Protein AF-A0A060BUJ9-F1 (afdb_monomer_lite)

Structure (mmCIF, N/CA/C/O backbone):
data_AF-A0A060BUJ9-F1
#
_entry.id   AF-A0A060BUJ9-F1
#
loop_
_atom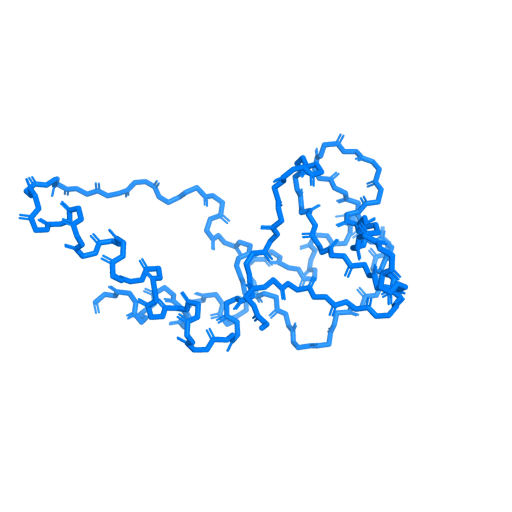_site.group_PDB
_atom_site.id
_atom_site.type_symbol
_atom_site.label_atom_id
_atom_site.label_alt_id
_atom_site.label_comp_id
_atom_site.label_asym_id
_atom_site.label_entity_id
_atom_site.label_seq_id
_atom_site.pdbx_PDB_ins_code
_atom_site.Cartn_x
_atom_site.Cartn_y
_atom_site.Cartn_z
_atom_site.occupancy
_atom_site.B_iso_or_equiv
_atom_site.auth_seq_id
_atom_site.auth_comp_id
_atom_site.auth_asym_id
_atom_site.auth_atom_id
_atom_site.pdbx_PDB_model_num
ATOM 1 N N . ASP A 1 1 ? -9.316 -0.583 -8.830 1.00 87.94 1 ASP A N 1
ATOM 2 C CA . ASP A 1 1 ? -7.928 -0.171 -8.507 1.00 87.94 1 ASP A CA 1
ATOM 3 C C . ASP A 1 1 ? -7.648 -0.143 -7.004 1.00 87.94 1 ASP A C 1
ATOM 5 O O . ASP A 1 1 ? -7.254 0.886 -6.462 1.00 87.94 1 ASP A O 1
ATOM 9 N N . PHE A 1 2 ? -7.885 -1.254 -6.296 1.00 97.25 2 PHE A N 1
ATOM 10 C CA . PHE A 1 2 ? -7.578 -1.342 -4.856 1.00 97.25 2 PHE A CA 1
ATOM 11 C C . PHE A 1 2 ? -6.101 -1.648 -4.587 1.00 97.25 2 PHE A C 1
ATOM 13 O O . PHE A 1 2 ? -5.590 -1.309 -3.526 1.00 97.25 2 PHE A O 1
ATOM 20 N N . PHE A 1 3 ? -5.418 -2.228 -5.571 1.00 97.94 3 PHE A N 1
ATOM 21 C CA . PHE A 1 3 ? -3.996 -2.545 -5.539 1.00 97.94 3 PHE A CA 1
ATOM 22 C C . PHE A 1 3 ? -3.224 -1.646 -6.501 1.00 97.94 3 PHE A C 1
ATOM 24 O O . PHE A 1 3 ? -3.809 -1.004 -7.380 1.00 97.94 3 PHE A O 1
ATOM 31 N N . ILE A 1 4 ? -1.909 -1.598 -6.327 1.00 98.25 4 ILE A N 1
ATOM 32 C CA . ILE A 1 4 ? -1.007 -0.880 -7.226 1.00 98.25 4 ILE A CA 1
ATOM 33 C C . ILE A 1 4 ? -0.643 -1.821 -8.377 1.00 98.25 4 ILE A C 1
ATOM 35 O O . ILE A 1 4 ? 0.112 -2.769 -8.175 1.00 98.25 4 ILE A O 1
ATOM 39 N N . LEU A 1 5 ? -1.193 -1.552 -9.566 1.00 97.69 5 LEU A N 1
ATOM 40 C CA . LEU A 1 5 ? -0.929 -2.299 -10.798 1.00 97.69 5 LEU A CA 1
ATOM 41 C C . LEU A 1 5 ? -0.192 -1.425 -11.813 1.00 97.69 5 LEU A C 1
ATOM 43 O O . LEU A 1 5 ? -0.504 -0.239 -11.940 1.00 97.69 5 LEU A O 1
ATOM 47 N N . ARG A 1 6 ? 0.749 -2.002 -12.562 1.00 97.12 6 ARG A N 1
ATOM 48 C CA . ARG A 1 6 ? 1.517 -1.306 -13.608 1.00 97.12 6 ARG A CA 1
ATOM 49 C C . ARG A 1 6 ? 1.828 -2.217 -14.788 1.00 97.12 6 ARG A C 1
ATOM 51 O O . ARG A 1 6 ? 1.777 -3.432 -14.646 1.00 97.12 6 ARG A O 1
ATOM 58 N N . ASP A 1 7 ? 2.149 -1.618 -15.933 1.00 97.75 7 ASP A N 1
ATOM 59 C CA . ASP A 1 7 ? 2.567 -2.363 -17.129 1.00 97.75 7 ASP A CA 1
ATOM 60 C C . ASP A 1 7 ? 4.007 -2.878 -17.005 1.00 97.75 7 ASP A C 1
ATOM 62 O O . ASP A 1 7 ? 4.282 -4.007 -17.378 1.00 97.75 7 ASP A O 1
ATOM 66 N N . GLU A 1 8 ? 4.896 -2.092 -16.389 1.00 97.50 8 GLU A N 1
ATOM 67 C CA . GLU A 1 8 ? 6.298 -2.458 -16.162 1.00 97.50 8 GLU A CA 1
ATOM 68 C C . GLU A 1 8 ? 6.672 -2.300 -14.676 1.00 97.50 8 GLU A C 1
ATOM 70 O O . GLU A 1 8 ? 6.235 -1.325 -14.037 1.00 97.50 8 GLU A O 1
ATOM 75 N N . PRO A 1 9 ? 7.472 -3.224 -14.112 1.00 97.81 9 PRO A N 1
ATOM 76 C CA . PRO A 1 9 ? 7.929 -3.153 -12.730 1.00 97.81 9 PRO A CA 1
ATOM 77 C C . PRO A 1 9 ? 8.988 -2.059 -12.541 1.00 97.81 9 PRO A C 1
ATOM 79 O O . PRO A 1 9 ? 9.631 -1.610 -13.491 1.00 97.81 9 PRO A O 1
ATOM 82 N N . THR A 1 10 ? 9.202 -1.645 -11.291 1.00 98.56 10 THR A N 1
ATOM 83 C CA . THR A 1 10 ? 10.433 -0.927 -10.924 1.00 98.56 10 THR A CA 1
ATOM 84 C C . THR A 1 10 ? 11.533 -1.904 -10.503 1.00 98.56 10 THR A C 1
ATOM 86 O O . THR A 1 10 ? 11.302 -3.1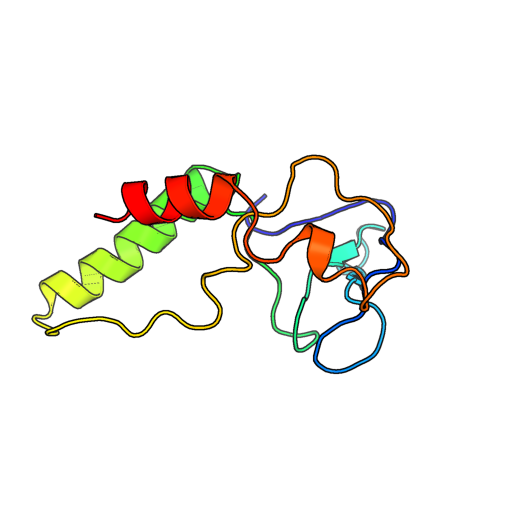03 -10.331 1.00 98.56 10 THR A O 1
ATOM 89 N N . ASP A 1 11 ? 12.738 -1.386 -10.288 1.00 98.25 11 ASP A N 1
ATOM 90 C CA . ASP A 1 11 ? 13.881 -2.109 -9.717 1.00 98.25 11 ASP A CA 1
ATOM 91 C C . ASP A 1 11 ? 13.797 -2.317 -8.191 1.00 98.25 11 ASP A C 1
ATOM 93 O O . ASP A 1 11 ? 14.763 -2.768 -7.577 1.00 98.25 11 ASP A O 1
ATOM 97 N N . TRP A 1 12 ? 12.653 -2.015 -7.569 1.00 98.56 12 TRP A N 1
ATOM 98 C CA . TRP A 1 12 ? 12.476 -2.167 -6.126 1.00 98.56 12 TRP A CA 1
ATOM 99 C C . TRP A 1 12 ? 12.573 -3.631 -5.710 1.00 98.56 12 TRP A C 1
ATOM 101 O O . TRP A 1 12 ? 12.072 -4.530 -6.393 1.00 98.56 12 TRP A O 1
ATOM 111 N N . VAL A 1 13 ? 13.160 -3.862 -4.540 1.00 98.56 13 VAL A N 1
ATOM 112 C CA . VAL A 1 13 ? 13.363 -5.205 -3.991 1.00 98.56 13 VAL A CA 1
ATOM 113 C C . VAL A 1 13 ? 12.418 -5.411 -2.809 1.00 98.56 13 VAL A C 1
ATOM 115 O O . VAL A 1 13 ? 12.282 -4.548 -1.936 1.00 98.56 13 VAL A O 1
ATOM 118 N N . SER A 1 14 ? 11.737 -6.559 -2.780 1.00 98.56 14 SER A N 1
ATOM 119 C CA . SER A 1 14 ? 10.880 -6.935 -1.654 1.00 98.56 14 SER A CA 1
ATOM 120 C C . SER A 1 14 ? 11.719 -7.059 -0.384 1.00 98.56 14 SER A C 1
ATOM 122 O O . SER A 1 14 ? 12.858 -7.529 -0.404 1.00 98.56 14 SER A O 1
ATOM 124 N N . LYS A 1 15 ? 11.134 -6.721 0.768 1.00 98.12 15 LYS A N 1
ATOM 125 C CA . LYS A 1 15 ? 11.782 -6.954 2.067 1.00 98.12 15 LYS A CA 1
ATOM 126 C C . LYS A 1 15 ? 12.040 -8.438 2.339 1.00 98.12 15 LYS A C 1
ATOM 128 O O . LYS A 1 15 ? 12.851 -8.740 3.209 1.00 98.12 15 LYS A O 1
ATOM 133 N N . PHE A 1 16 ? 11.376 -9.343 1.616 1.00 97.88 16 PHE A N 1
ATOM 134 C CA . PHE A 1 16 ? 11.593 -10.794 1.685 1.00 97.88 16 PHE A CA 1
ATOM 135 C C . PHE A 1 16 ? 12.474 -11.330 0.542 1.00 97.88 16 PHE A C 1
ATOM 137 O O . PHE A 1 16 ? 12.644 -12.539 0.409 1.00 97.88 16 PHE A O 1
ATOM 144 N N . GLY A 1 17 ? 13.097 -10.437 -0.232 1.00 96.69 17 GLY A N 1
ATOM 145 C CA . GLY A 1 17 ? 13.985 -10.777 -1.339 1.00 96.69 17 GLY A CA 1
ATOM 146 C C . GLY A 1 17 ? 13.256 -10.935 -2.674 1.00 96.69 17 GLY A C 1
ATOM 147 O O . GLY A 1 17 ? 12.055 -11.185 -2.733 1.00 96.69 17 GLY A O 1
ATOM 148 N N . GLY A 1 18 ? 14.011 -10.777 -3.764 1.00 97.81 18 GLY A N 1
ATOM 149 C CA . GLY A 1 18 ? 13.458 -10.733 -5.119 1.00 97.81 18 GLY A CA 1
ATOM 150 C C . GLY A 1 18 ? 12.832 -9.380 -5.469 1.00 97.81 18 GLY A C 1
ATOM 151 O O . GLY A 1 18 ? 12.818 -8.451 -4.662 1.00 97.81 18 GLY A O 1
ATOM 152 N N . ASN A 1 19 ? 12.345 -9.253 -6.702 1.00 98.38 19 ASN A N 1
ATOM 153 C CA . ASN A 1 19 ? 11.690 -8.027 -7.152 1.00 98.38 19 ASN A CA 1
ATOM 154 C C . ASN A 1 19 ? 10.384 -7.806 -6.357 1.00 98.38 19 ASN A C 1
ATOM 156 O O . ASN A 1 19 ? 9.690 -8.769 -6.040 1.00 98.38 19 ASN A O 1
ATOM 160 N N . ALA A 1 20 ? 10.064 -6.556 -6.015 1.00 98.69 20 ALA A N 1
ATOM 161 C CA . ALA A 1 20 ? 8.833 -6.192 -5.305 1.00 98.69 20 ALA A CA 1
ATOM 162 C C . ALA A 1 20 ? 7.575 -6.239 -6.195 1.00 98.69 20 ALA A C 1
ATOM 164 O O . ALA A 1 20 ? 6.492 -5.868 -5.749 1.00 98.69 20 ALA A O 1
ATOM 165 N N . TRP A 1 21 ? 7.710 -6.631 -7.458 1.00 98.69 21 TRP A N 1
ATOM 166 C CA . TRP A 1 21 ? 6.631 -6.728 -8.425 1.00 98.69 21 TRP A CA 1
ATOM 167 C C . TRP A 1 21 ? 6.484 -8.161 -8.925 1.00 98.69 21 TRP A C 1
ATOM 169 O O . TRP A 1 21 ? 7.442 -8.770 -9.406 1.00 98.69 21 TRP A O 1
ATOM 179 N N . ALA A 1 22 ? 5.253 -8.662 -8.896 1.00 98.56 22 ALA A N 1
ATOM 180 C CA . ALA A 1 22 ? 4.899 -9.978 -9.411 1.00 98.56 22 ALA A CA 1
ATOM 181 C C . ALA A 1 22 ? 3.825 -9.867 -10.507 1.00 98.56 22 ALA A C 1
ATOM 183 O O . ALA A 1 22 ? 3.026 -8.926 -10.484 1.00 98.56 22 ALA A O 1
ATOM 184 N N . PRO A 1 23 ? 3.783 -10.801 -11.478 1.00 98.19 23 PRO A N 1
ATOM 185 C CA . PRO A 1 23 ? 2.754 -10.810 -12.513 1.00 98.19 23 PRO A CA 1
ATOM 186 C C . PRO A 1 23 ? 1.340 -10.879 -11.925 1.00 98.19 23 PRO A C 1
ATOM 188 O O . PRO A 1 23 ? 1.056 -11.677 -11.032 1.00 98.19 23 PRO A O 1
ATOM 191 N N . PHE A 1 24 ? 0.430 -10.066 -12.451 1.00 97.31 24 PHE A N 1
ATOM 192 C CA . PHE A 1 24 ? -0.972 -10.040 -12.051 1.00 97.31 24 PHE A CA 1
ATOM 193 C C . PHE A 1 24 ? -1.805 -10.945 -12.965 1.00 97.31 24 PHE A C 1
ATOM 195 O O . PHE A 1 24 ? -2.472 -10.482 -13.896 1.00 97.31 24 PHE A O 1
ATOM 202 N N . GLY A 1 25 ? -1.737 -12.254 -12.707 1.00 93.81 25 GLY A N 1
ATOM 203 C CA . GLY A 1 25 ? -2.375 -13.275 -13.544 1.00 93.81 25 GLY A CA 1
ATOM 204 C C . GLY A 1 25 ? -1.959 -13.151 -15.013 1.00 93.81 25 GLY A C 1
ATOM 205 O O . GLY A 1 25 ? -0.822 -12.798 -15.315 1.00 93.81 25 GLY A O 1
ATOM 206 N N . ASP A 1 26 ? -2.911 -13.356 -15.922 1.00 96.69 26 ASP A N 1
ATOM 207 C CA . ASP A 1 26 ? -2.676 -13.300 -17.374 1.00 96.69 26 ASP A CA 1
ATOM 208 C C . ASP A 1 26 ? -2.931 -11.905 -17.978 1.00 96.69 26 ASP A C 1
ATOM 210 O O . ASP A 1 26 ? -3.167 -11.758 -19.176 1.00 96.69 26 ASP A O 1
ATOM 214 N N . THR A 1 27 ? -2.927 -10.851 -17.155 1.00 96.88 27 THR A N 1
ATOM 215 C CA . THR A 1 27 ? -3.285 -9.490 -17.604 1.00 96.88 27 THR A CA 1
ATOM 216 C C . THR A 1 27 ? -2.158 -8.755 -18.329 1.00 96.88 27 THR A C 1
ATOM 218 O O . THR A 1 27 ? -2.390 -7.680 -18.879 1.00 96.88 27 THR A O 1
ATOM 221 N N . GLY A 1 28 ? -0.935 -9.292 -18.283 1.00 97.62 28 GLY A N 1
ATOM 222 C CA . GLY A 1 28 ? 0.275 -8.600 -18.736 1.00 97.62 28 GLY A CA 1
ATOM 223 C C . GLY A 1 28 ? 0.715 -7.447 -17.826 1.00 97.62 28 GLY A C 1
ATOM 224 O O . GLY A 1 28 ? 1.624 -6.713 -18.188 1.00 97.62 28 GLY A O 1
ATOM 225 N N . LYS A 1 29 ? 0.079 -7.271 -16.660 1.00 98.19 29 LYS A N 1
ATOM 226 C CA . LYS A 1 29 ? 0.445 -6.268 -15.652 1.00 98.19 29 LYS A CA 1
ATOM 227 C C . LYS A 1 29 ? 1.186 -6.905 -14.484 1.00 98.19 29 LYS A C 1
ATOM 229 O O . LYS A 1 29 ? 1.141 -8.118 -14.292 1.00 98.19 29 LYS A O 1
ATOM 234 N N . TYR A 1 30 ? 1.780 -6.063 -13.652 1.00 98.62 30 TYR A N 1
ATOM 235 C CA . TYR A 1 30 ? 2.430 -6.429 -12.402 1.00 98.62 30 TYR A CA 1
ATOM 236 C C . TYR A 1 30 ? 1.733 -5.763 -11.220 1.00 98.62 30 TYR A C 1
ATOM 238 O O . TYR A 1 30 ? 1.287 -4.619 -11.338 1.00 98.62 30 TYR A O 1
ATOM 246 N N . TYR A 1 31 ? 1.663 -6.448 -10.079 1.00 98.69 31 TYR A N 1
ATOM 247 C CA . TYR A 1 31 ? 1.213 -5.876 -8.809 1.00 98.69 31 TYR A CA 1
ATOM 248 C C . TYR A 1 31 ? 2.382 -5.701 -7.841 1.00 98.69 31 TYR A C 1
ATOM 250 O O . TYR A 1 31 ? 3.317 -6.501 -7.834 1.00 98.69 31 TYR A O 1
ATOM 258 N N . LEU A 1 32 ? 2.317 -4.651 -7.021 1.00 98.75 32 LEU A N 1
ATOM 259 C CA . LEU A 1 32 ? 3.313 -4.394 -5.983 1.00 98.75 32 LEU A CA 1
ATOM 260 C C . LEU A 1 32 ? 3.082 -5.298 -4.763 1.00 98.75 32 LEU A C 1
ATOM 262 O O . LEU A 1 32 ? 1.959 -5.389 -4.263 1.00 98.75 32 LEU A O 1
ATOM 266 N N . HIS A 1 33 ? 4.160 -5.882 -4.247 1.00 98.75 33 HIS A N 1
ATOM 267 C CA . HIS A 1 33 ? 4.251 -6.544 -2.951 1.00 98.75 33 HIS A CA 1
ATOM 268 C C . HIS A 1 33 ? 5.584 -6.170 -2.270 1.00 98.75 33 HIS A C 1
ATOM 270 O O . HIS A 1 33 ? 6.664 -6.665 -2.591 1.00 98.75 33 HIS A O 1
ATOM 276 N N . LEU A 1 34 ? 5.546 -5.272 -1.286 1.00 98.75 34 LEU A N 1
ATOM 277 C CA . LEU A 1 34 ? 6.742 -4.882 -0.525 1.00 98.75 34 LEU A CA 1
ATOM 278 C C . LEU A 1 34 ? 7.250 -5.986 0.415 1.00 98.75 34 LEU A C 1
ATOM 280 O O . LEU A 1 34 ? 8.344 -5.850 0.974 1.00 98.75 34 LEU A O 1
ATOM 284 N N . TYR A 1 35 ? 6.447 -7.031 0.615 1.00 98.62 35 TYR A N 1
ATOM 285 C CA . TYR A 1 35 ? 6.708 -8.175 1.485 1.00 98.62 35 TYR A CA 1
ATOM 286 C C . TYR A 1 35 ? 6.516 -9.480 0.692 1.00 98.62 35 TYR A C 1
ATOM 288 O O . TYR A 1 35 ? 6.985 -9.579 -0.447 1.00 98.62 35 TYR A O 1
ATOM 296 N N . ASP A 1 36 ? 5.868 -10.489 1.279 1.00 98.44 36 ASP A N 1
ATOM 297 C CA . ASP A 1 36 ? 5.616 -11.766 0.617 1.00 98.44 36 ASP A CA 1
ATOM 298 C C . ASP A 1 36 ? 4.792 -11.587 -0.665 1.00 98.44 36 ASP A C 1
ATOM 300 O O . ASP A 1 36 ? 3.965 -10.681 -0.765 1.00 98.44 36 ASP A O 1
ATOM 304 N N . ILE A 1 37 ? 4.984 -12.481 -1.636 1.00 98.00 37 ILE A N 1
ATOM 305 C CA . ILE A 1 37 ? 4.261 -12.450 -2.912 1.00 98.00 37 ILE A CA 1
ATOM 306 C C . ILE A 1 37 ? 2.736 -12.489 -2.720 1.00 98.00 37 ILE A C 1
ATOM 308 O O . ILE A 1 37 ? 2.000 -11.899 -3.505 1.00 98.00 37 ILE A O 1
ATOM 312 N N . SER A 1 38 ? 2.237 -13.113 -1.651 1.00 97.81 38 SER A N 1
ATOM 313 C CA . SER A 1 38 ? 0.807 -13.144 -1.318 1.00 97.81 38 SER A CA 1
ATOM 314 C C . SER A 1 38 ? 0.273 -11.855 -0.670 1.00 97.81 38 SER A C 1
ATOM 316 O O . SER A 1 38 ? -0.935 -11.723 -0.469 1.00 97.81 38 SER A O 1
ATOM 318 N N . GLN A 1 39 ? 1.138 -10.886 -0.355 1.00 98.50 39 GLN A N 1
ATOM 319 C CA . GLN A 1 39 ? 0.804 -9.647 0.353 1.00 98.50 39 GLN A CA 1
ATOM 320 C C . GLN A 1 39 ? 0.807 -8.443 -0.599 1.00 98.50 39 GLN A C 1
ATOM 322 O O . GLN A 1 39 ? 1.704 -7.603 -0.564 1.00 98.50 39 GLN A O 1
ATOM 327 N N . ALA A 1 40 ? -0.217 -8.354 -1.450 1.00 98.50 40 ALA A N 1
ATOM 328 C CA . ALA A 1 40 ? -0.366 -7.244 -2.389 1.00 98.50 40 ALA A CA 1
ATOM 329 C C . ALA A 1 40 ? -0.583 -5.897 -1.672 1.00 98.50 40 ALA A C 1
ATOM 331 O O . ALA A 1 40 ? -1.469 -5.753 -0.822 1.00 98.50 40 ALA A O 1
ATOM 332 N N . ASP A 1 41 ? 0.188 -4.883 -2.060 1.00 98.69 41 ASP A N 1
ATOM 333 C CA . ASP A 1 41 ? 0.104 -3.543 -1.492 1.00 98.69 41 ASP A CA 1
ATOM 334 C C . ASP A 1 41 ? -1.188 -2.831 -1.918 1.00 98.69 41 ASP A C 1
ATOM 336 O O . ASP A 1 41 ? -1.489 -2.658 -3.106 1.00 98.69 41 ASP A O 1
ATOM 340 N N . LEU A 1 42 ? -1.932 -2.345 -0.922 1.00 98.56 42 LEU A N 1
ATOM 341 C CA . LEU A 1 42 ? -3.103 -1.503 -1.143 1.00 98.56 42 LEU A CA 1
ATOM 342 C C . LEU A 1 42 ? -2.707 -0.127 -1.691 1.00 98.56 42 LEU A C 1
ATOM 344 O O . LEU A 1 42 ? -1.753 0.513 -1.239 1.00 98.56 42 LEU A O 1
ATOM 348 N N . ASN A 1 43 ? -3.508 0.369 -2.628 1.00 98.25 43 ASN A N 1
ATOM 349 C CA . ASN A 1 43 ? -3.353 1.690 -3.212 1.00 98.25 43 ASN A CA 1
ATOM 350 C C . ASN A 1 43 ? -4.051 2.756 -2.354 1.00 98.25 43 ASN A C 1
ATOM 352 O O . ASN A 1 43 ? -5.202 3.116 -2.596 1.00 98.25 43 ASN A O 1
ATOM 356 N N . TRP A 1 44 ? -3.334 3.322 -1.383 1.00 98.00 44 TRP A N 1
ATOM 357 C CA . TRP A 1 44 ? -3.847 4.382 -0.502 1.00 98.00 44 TRP A CA 1
ATOM 358 C C . TRP A 1 44 ? -4.157 5.712 -1.203 1.00 98.00 44 TRP A C 1
ATOM 360 O O . TRP A 1 44 ? -4.791 6.591 -0.611 1.00 98.00 44 TRP A O 1
ATOM 370 N N . ARG A 1 45 ? -3.746 5.888 -2.466 1.00 96.56 45 ARG A N 1
ATOM 371 C CA . ARG A 1 45 ? -4.169 7.050 -3.261 1.00 96.56 45 ARG A CA 1
ATOM 372 C C . ARG A 1 45 ? -5.637 6.952 -3.660 1.00 96.56 45 ARG A C 1
ATOM 374 O O . ARG A 1 45 ? -6.290 7.982 -3.814 1.00 96.56 45 ARG A O 1
ATOM 381 N N . ASN A 1 46 ? -6.163 5.732 -3.774 1.00 97.81 46 ASN A N 1
ATOM 382 C CA . ASN A 1 46 ? -7.566 5.500 -4.068 1.00 97.81 46 ASN A CA 1
ATOM 383 C C . ASN A 1 46 ? -8.430 5.873 -2.842 1.00 97.81 46 ASN A C 1
ATOM 385 O O . ASN A 1 46 ? -8.308 5.237 -1.791 1.00 97.81 46 ASN A O 1
ATOM 389 N N . PRO A 1 47 ? -9.333 6.869 -2.946 1.00 97.25 47 PRO A N 1
ATOM 390 C CA . PRO A 1 47 ? -10.180 7.276 -1.827 1.00 97.25 47 PRO A CA 1
ATOM 391 C C . PRO A 1 47 ? -11.094 6.154 -1.321 1.00 97.25 47 PRO A C 1
ATOM 393 O O . PRO A 1 47 ? -11.385 6.122 -0.128 1.00 97.25 47 PRO A O 1
ATOM 396 N N . ASN A 1 48 ? -11.492 5.211 -2.181 1.00 98.25 48 ASN A N 1
ATOM 397 C CA . ASN A 1 48 ? -12.303 4.067 -1.767 1.00 98.25 48 ASN A CA 1
ATOM 398 C C . ASN A 1 48 ? -11.500 3.108 -0.878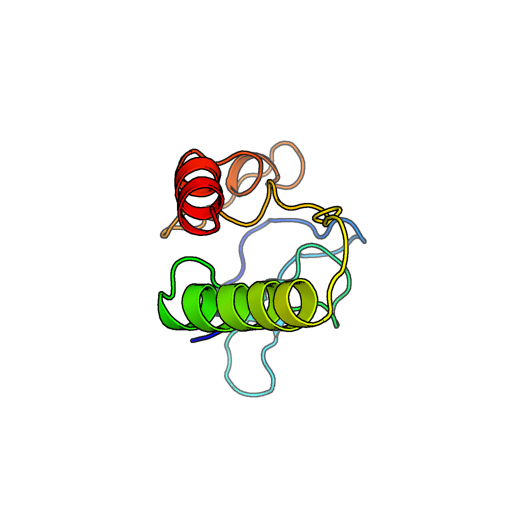 1.00 98.25 48 ASN A C 1
ATOM 400 O O . ASN A 1 48 ? -12.022 2.661 0.131 1.00 98.25 48 ASN A O 1
ATOM 404 N N . VAL A 1 49 ? -10.213 2.873 -1.166 1.00 98.25 49 VAL A N 1
ATOM 405 C CA . VAL A 1 49 ? -9.338 2.067 -0.289 1.00 98.25 49 VAL A CA 1
ATOM 406 C C . VAL A 1 49 ? -9.244 2.694 1.099 1.00 98.25 49 VAL A C 1
ATOM 408 O O . VAL A 1 49 ? -9.412 2.003 2.099 1.00 98.25 49 VAL A O 1
ATOM 411 N N . ARG A 1 50 ? -9.022 4.014 1.172 1.00 97.69 50 ARG A N 1
ATOM 412 C CA . ARG A 1 50 ? -8.967 4.726 2.459 1.00 97.69 50 ARG A CA 1
ATOM 413 C C . ARG A 1 50 ? -10.282 4.603 3.221 1.00 97.69 50 ARG A C 1
ATOM 415 O O . ARG A 1 50 ? -10.261 4.279 4.401 1.00 97.69 50 ARG A O 1
ATOM 422 N N . LYS A 1 51 ? -11.411 4.811 2.540 1.00 97.69 51 LYS A N 1
ATOM 423 C CA . LYS A 1 51 ? -12.744 4.680 3.134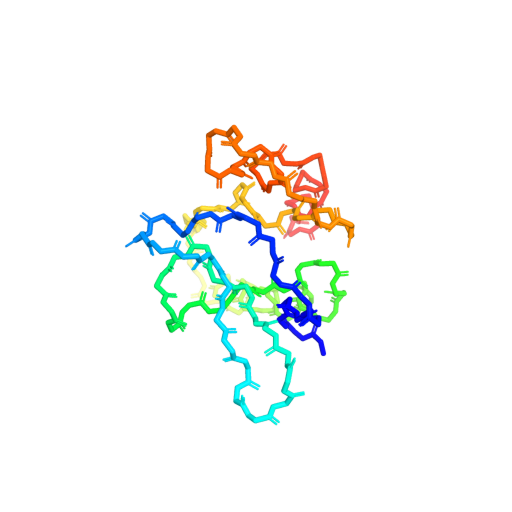 1.00 97.69 51 LYS A CA 1
ATOM 424 C C . LYS A 1 51 ? -12.953 3.292 3.750 1.00 97.69 51 LYS A C 1
ATOM 426 O O . LYS A 1 51 ? -13.271 3.211 4.930 1.00 97.69 51 LYS A O 1
ATOM 431 N N . GLU A 1 52 ? -12.706 2.226 2.993 1.00 98.12 52 GLU A N 1
ATOM 432 C CA . GLU A 1 52 ? -12.865 0.841 3.467 1.00 98.12 52 GLU A CA 1
ATOM 433 C C . GLU A 1 52 ? -11.938 0.533 4.656 1.00 98.12 52 GLU A C 1
ATOM 435 O O . GLU A 1 52 ? -12.356 -0.049 5.656 1.00 98.12 52 GLU A O 1
ATOM 440 N N . LEU A 1 53 ? -10.680 0.986 4.611 1.00 97.31 53 LEU A N 1
ATOM 441 C CA . LEU A 1 53 ? -9.743 0.814 5.727 1.00 97.31 53 LEU A CA 1
ATOM 442 C C . LEU A 1 53 ? -10.201 1.554 6.990 1.00 97.31 53 LEU A C 1
ATOM 444 O O . LEU A 1 53 ? -10.056 1.034 8.099 1.00 97.31 53 LEU A O 1
ATOM 448 N N . PHE A 1 54 ? -10.778 2.747 6.843 1.00 97.06 54 PHE A N 1
ATOM 449 C CA . PHE A 1 54 ? -11.325 3.502 7.970 1.00 97.06 54 PHE A CA 1
ATOM 450 C C . PHE A 1 54 ? -12.562 2.813 8.549 1.00 97.06 54 PHE A C 1
ATOM 452 O O . PHE A 1 54 ? -12.732 2.788 9.768 1.00 97.06 54 PHE A O 1
ATOM 459 N N . GLU A 1 55 ? -13.396 2.197 7.711 1.00 97.94 55 GLU A N 1
ATOM 460 C CA . GLU A 1 55 ? -14.525 1.376 8.158 1.00 97.94 55 GLU A CA 1
ATOM 461 C C . GLU A 1 55 ? -14.057 0.153 8.958 1.00 97.94 55 GLU A C 1
ATOM 463 O O . GLU A 1 55 ? -14.607 -0.110 10.027 1.00 97.94 55 GLU A O 1
ATOM 468 N N . VAL A 1 56 ? -12.985 -0.530 8.535 1.00 97.50 56 VAL A N 1
ATOM 469 C CA . VAL A 1 56 ? -12.374 -1.631 9.307 1.00 97.50 56 VAL A CA 1
ATOM 470 C C . VAL A 1 56 ? -11.897 -1.151 10.679 1.00 97.50 56 VAL A C 1
ATOM 472 O O . VAL A 1 56 ? -12.180 -1.790 11.696 1.00 97.50 56 VAL A O 1
ATOM 475 N N . VAL A 1 57 ? -11.201 -0.012 10.742 1.00 96.81 57 VAL A N 1
ATOM 476 C CA . VAL A 1 57 ? -10.757 0.573 12.018 1.00 96.81 57 VAL A CA 1
ATOM 477 C C . VAL A 1 57 ? -11.960 0.919 12.902 1.00 96.81 57 VAL A C 1
ATOM 479 O O . VAL A 1 57 ? -11.998 0.549 14.078 1.00 96.81 57 VAL A O 1
ATOM 482 N N . ASN A 1 58 ? -12.977 1.580 12.350 1.00 95.88 58 ASN A N 1
ATOM 483 C CA . ASN A 1 58 ? -14.161 2.002 13.098 1.00 95.88 58 ASN A CA 1
ATOM 484 C C . ASN A 1 58 ? -15.032 0.829 13.557 1.00 95.88 58 ASN A C 1
ATOM 486 O O . ASN A 1 58 ? -15.587 0.888 14.655 1.00 95.88 58 ASN A O 1
ATOM 490 N N . PHE A 1 59 ? -15.097 -0.258 12.788 1.00 97.94 59 PHE A N 1
ATOM 491 C CA . PHE A 1 59 ? -15.750 -1.496 13.202 1.00 97.94 59 PHE A CA 1
ATOM 492 C C . PHE A 1 59 ? -15.159 -2.014 14.517 1.00 97.94 59 PHE A C 1
ATOM 494 O O . PHE A 1 59 ? -15.891 -2.255 15.479 1.00 97.94 59 PHE A O 1
ATOM 501 N N . TRP A 1 60 ? -13.831 -2.126 14.598 1.00 98.12 60 TRP A N 1
ATOM 502 C CA . TRP A 1 60 ? -13.160 -2.615 15.803 1.00 98.12 60 TRP A CA 1
ATOM 503 C C . TRP A 1 60 ? -13.221 -1.618 16.964 1.00 98.12 60 TRP A C 1
ATOM 505 O O . TRP A 1 60 ? -13.415 -2.033 18.108 1.00 98.12 60 TRP A O 1
ATOM 515 N N . ARG A 1 61 ? -13.160 -0.307 16.696 1.00 95.94 61 ARG A N 1
ATOM 516 C CA . ARG A 1 61 ? -13.428 0.727 17.718 1.00 95.94 61 ARG A CA 1
ATOM 517 C C . ARG A 1 61 ? -14.828 0.577 18.308 1.00 95.94 61 ARG A C 1
ATOM 519 O O . ARG A 1 61 ? -14.978 0.599 19.525 1.00 95.94 61 ARG A O 1
ATOM 526 N N . GLY A 1 62 ? -15.837 0.351 17.465 1.00 97.56 62 GLY A N 1
ATOM 527 C CA . GLY A 1 62 ? -17.220 0.114 17.888 1.00 97.56 62 GLY A CA 1
ATOM 528 C C . GLY A 1 62 ? -17.403 -1.150 18.737 1.00 97.56 62 GLY A C 1
ATOM 529 O O . GLY A 1 62 ? -18.370 -1.247 19.487 1.00 97.56 62 GLY A O 1
ATOM 530 N N . LYS A 1 63 ? -16.462 -2.102 18.672 1.00 98.25 63 LYS A N 1
ATOM 531 C CA . LYS A 1 63 ? -16.415 -3.293 19.538 1.00 98.25 63 LYS A CA 1
ATOM 532 C C . LYS A 1 63 ? -15.745 -3.045 20.896 1.00 98.25 63 LYS A C 1
ATOM 534 O O . LYS A 1 63 ? -15.750 -3.949 21.725 1.00 98.25 63 LYS A O 1
ATOM 539 N N . GLY A 1 64 ? -15.205 -1.849 21.141 1.00 97.81 64 GLY A N 1
ATOM 540 C CA . GLY A 1 64 ? -14.670 -1.445 22.444 1.00 97.81 64 GLY A CA 1
ATOM 541 C C . GLY A 1 64 ? -13.182 -1.732 22.663 1.00 97.81 64 GLY A C 1
ATOM 542 O O . GLY A 1 64 ? -12.747 -1.773 23.812 1.00 97.81 64 GLY A O 1
ATOM 543 N N . ILE A 1 65 ? -12.387 -1.932 21.603 1.00 97.75 65 ILE A N 1
ATOM 544 C CA . ILE A 1 65 ? -10.929 -2.051 21.765 1.00 97.75 65 ILE A CA 1
ATOM 545 C C . ILE A 1 65 ? -10.309 -0.712 22.199 1.00 97.75 65 ILE A C 1
ATOM 547 O O . ILE A 1 65 ? -10.802 0.357 21.842 1.00 97.75 65 ILE A O 1
ATOM 551 N N . SER A 1 66 ? -9.191 -0.757 22.927 1.00 96.38 66 SER A N 1
ATOM 552 C CA . SER A 1 66 ? -8.556 0.450 23.486 1.00 96.38 66 SER A CA 1
ATOM 553 C C . SER A 1 66 ? -7.546 1.135 22.557 1.00 96.38 66 SER A C 1
ATOM 555 O O . SER A 1 66 ? -7.103 2.240 22.859 1.00 96.38 66 SER A O 1
ATOM 557 N N . GLY A 1 67 ? -7.159 0.509 21.443 1.00 95.56 67 GLY A N 1
ATOM 558 C CA . GLY A 1 67 ? -6.208 1.095 20.498 1.00 95.56 67 GLY A CA 1
ATOM 559 C C . GLY A 1 67 ? -5.710 0.116 19.438 1.00 95.56 67 GLY A C 1
ATOM 560 O O . GLY A 1 67 ? -6.055 -1.064 19.455 1.00 95.56 67 GLY A O 1
ATOM 561 N N . PHE A 1 68 ? -4.875 0.622 18.529 1.00 96.88 68 PHE A N 1
ATOM 562 C CA . PHE A 1 68 ? -4.251 -0.150 17.454 1.00 96.88 68 PHE A CA 1
ATOM 563 C C . PHE A 1 68 ? -2.737 0.027 17.474 1.00 96.88 68 PHE A C 1
ATOM 565 O O . PHE A 1 68 ? -2.230 1.128 17.684 1.00 96.88 68 PHE A O 1
ATOM 572 N N . ARG A 1 69 ? -2.018 -1.050 17.154 1.00 97.69 69 ARG A N 1
ATOM 573 C CA . ARG A 1 69 ? -0.643 -0.972 16.661 1.00 97.69 69 ARG A CA 1
ATOM 574 C C . ARG A 1 69 ? -0.704 -1.144 15.149 1.00 97.69 69 ARG A C 1
ATOM 576 O O . ARG A 1 69 ? -0.987 -2.240 14.673 1.00 97.69 69 ARG A O 1
ATOM 583 N N . PHE A 1 70 ? -0.456 -0.071 14.404 1.00 97.00 70 PHE A N 1
ATOM 584 C CA . PHE A 1 70 ? -0.416 -0.138 12.946 1.00 97.00 70 PHE A CA 1
ATOM 585 C C . PHE A 1 70 ? 0.927 -0.697 12.481 1.00 97.00 70 PHE A C 1
ATOM 587 O O . PHE A 1 70 ? 1.983 -0.141 12.786 1.00 97.00 70 PHE A O 1
ATOM 594 N N . ASP A 1 71 ? 0.886 -1.821 11.770 1.00 98.25 71 ASP A N 1
ATOM 595 C CA . ASP A 1 71 ? 2.085 -2.418 11.196 1.00 98.25 71 ASP A CA 1
ATOM 596 C C . ASP A 1 71 ? 2.550 -1.626 9.976 1.00 98.25 71 ASP A C 1
ATOM 598 O O . ASP A 1 71 ? 1.732 -1.261 9.135 1.00 98.25 71 ASP A O 1
ATOM 602 N N . VAL A 1 72 ? 3.859 -1.350 9.914 1.00 97.81 72 VAL A N 1
ATOM 603 C CA . VAL A 1 72 ? 4.571 -0.748 8.767 1.00 97.81 72 VAL A CA 1
ATOM 604 C C . VAL A 1 72 ? 3.835 0.429 8.112 1.00 97.81 72 VAL A C 1
ATOM 606 O O . VAL A 1 72 ? 3.913 0.667 6.910 1.00 97.81 72 VAL A O 1
ATOM 609 N N . ILE A 1 73 ? 3.112 1.203 8.923 1.00 97.81 73 ILE A N 1
ATOM 610 C CA . ILE A 1 73 ? 2.179 2.224 8.439 1.00 97.81 73 ILE A CA 1
ATOM 611 C C . ILE A 1 73 ? 2.883 3.356 7.699 1.00 97.81 73 ILE A C 1
ATOM 613 O O . ILE A 1 73 ? 2.274 4.095 6.936 1.00 97.81 73 ILE A O 1
ATOM 617 N N . ASN A 1 74 ? 4.189 3.483 7.897 1.00 98.25 74 ASN A N 1
ATOM 618 C CA . ASN A 1 74 ? 4.983 4.518 7.283 1.00 98.25 74 ASN A CA 1
ATOM 619 C C . ASN A 1 74 ? 5.274 4.293 5.789 1.00 98.25 74 ASN A C 1
ATOM 621 O O . ASN A 1 74 ? 5.726 5.220 5.115 1.00 98.25 74 ASN A O 1
ATOM 625 N N . VAL A 1 75 ? 4.979 3.102 5.250 1.00 98.31 75 VAL A N 1
ATOM 626 C CA . VAL A 1 75 ? 5.183 2.786 3.826 1.00 98.31 75 VAL A CA 1
ATOM 627 C C . VAL A 1 75 ? 3.916 2.892 2.975 1.00 98.31 75 VAL A C 1
ATOM 629 O O . VAL A 1 75 ? 3.923 2.469 1.826 1.00 98.31 75 VAL A O 1
ATOM 632 N N . ILE A 1 76 ? 2.801 3.411 3.492 1.00 97.81 76 ILE A N 1
ATOM 633 C CA . ILE A 1 76 ? 1.521 3.459 2.753 1.00 97.81 76 ILE A CA 1
ATOM 634 C C . ILE A 1 76 ? 1.470 4.555 1.676 1.00 97.81 76 ILE A C 1
ATOM 636 O O . ILE A 1 76 ? 0.688 4.469 0.731 1.00 97.81 76 ILE A O 1
ATOM 640 N N . GLY A 1 77 ? 2.302 5.589 1.805 1.00 96.69 77 GLY A N 1
ATOM 641 C CA . GLY A 1 77 ? 2.226 6.820 1.023 1.00 96.69 77 GLY A CA 1
ATOM 642 C C . GLY A 1 77 ? 3.026 6.835 -0.275 1.00 96.69 77 GLY A C 1
ATOM 643 O O . GLY A 1 77 ? 3.702 7.821 -0.531 1.00 96.69 77 GLY A O 1
ATOM 644 N N . LYS A 1 78 ? 2.974 5.788 -1.105 1.00 97.50 78 LYS A N 1
ATOM 645 C CA . LYS A 1 78 ? 3.690 5.795 -2.397 1.00 97.50 78 LYS A CA 1
ATOM 646 C C . LYS A 1 78 ? 3.290 7.013 -3.253 1.00 97.50 78 LYS A C 1
ATOM 648 O O . LYS A 1 78 ? 2.118 7.423 -3.268 1.00 97.50 78 LYS A O 1
ATOM 653 N N . ASP A 1 79 ? 4.264 7.567 -3.973 1.00 95.25 79 ASP A N 1
ATOM 654 C CA . ASP A 1 79 ? 4.040 8.644 -4.944 1.00 95.25 79 ASP A CA 1
ATOM 655 C C . ASP A 1 79 ? 3.176 8.146 -6.124 1.00 95.25 79 ASP A C 1
ATOM 657 O O . ASP A 1 79 ? 2.986 6.949 -6.310 1.00 95.25 79 ASP A O 1
ATOM 661 N N . GLU A 1 80 ? 2.605 9.043 -6.935 1.00 93.62 80 GLU A N 1
ATOM 662 C CA . GLU A 1 80 ? 1.847 8.624 -8.138 1.00 93.62 80 GLU A CA 1
ATOM 663 C C . GLU A 1 80 ? 2.753 8.016 -9.201 1.00 93.62 80 GLU A C 1
ATOM 665 O O . GLU A 1 80 ? 2.392 7.058 -9.882 1.00 93.62 80 GLU A O 1
ATOM 670 N N . ILE A 1 81 ? 3.947 8.588 -9.325 1.00 94.69 81 ILE A N 1
ATOM 671 C CA . ILE A 1 81 ? 4.957 8.163 -10.276 1.00 94.69 81 ILE A CA 1
ATOM 672 C C . ILE A 1 81 ? 5.995 7.373 -9.495 1.00 94.69 81 ILE A C 1
ATOM 674 O O . ILE A 1 81 ? 6.814 7.958 -8.789 1.00 94.69 81 ILE A O 1
ATOM 678 N N . LEU A 1 82 ? 5.967 6.049 -9.636 1.00 97.06 82 LEU A N 1
ATOM 679 C CA . LEU A 1 82 ? 6.949 5.178 -8.996 1.00 97.06 82 LEU A CA 1
ATOM 680 C C . LEU A 1 82 ? 8.162 5.031 -9.913 1.00 97.06 82 LEU A C 1
ATOM 682 O O . LEU A 1 82 ? 8.036 4.590 -11.064 1.00 97.06 82 LEU A O 1
ATOM 686 N N . LYS A 1 83 ? 9.328 5.407 -9.398 1.00 96.62 83 LYS A N 1
ATOM 687 C CA . LYS A 1 83 ? 10.579 5.472 -10.151 1.00 96.62 83 LYS A CA 1
ATOM 688 C C . LYS A 1 83 ? 11.525 4.373 -9.699 1.00 96.62 83 LYS A C 1
ATOM 690 O O . LYS A 1 83 ? 11.473 3.940 -8.551 1.00 96.62 83 LYS A O 1
ATOM 695 N N . ASN A 1 84 ? 12.392 3.957 -10.614 1.00 98.31 84 ASN A N 1
ATOM 696 C CA . ASN A 1 84 ? 13.535 3.132 -10.257 1.00 98.31 84 ASN A CA 1
ATOM 697 C C . ASN A 1 84 ? 14.446 3.896 -9.300 1.00 98.31 84 ASN A C 1
ATOM 699 O O . ASN A 1 84 ? 14.647 5.103 -9.471 1.00 98.31 84 ASN A O 1
ATOM 703 N N . ASN A 1 85 ? 14.983 3.191 -8.318 1.00 97.19 85 ASN A N 1
ATOM 704 C CA . ASN A 1 85 ? 15.983 3.710 -7.412 1.00 97.19 85 ASN A CA 1
ATOM 705 C C . ASN A 1 85 ? 16.842 2.543 -6.891 1.00 97.19 85 ASN A C 1
ATOM 707 O O . ASN A 1 85 ? 16.383 1.787 -6.031 1.00 97.19 85 ASN A O 1
ATOM 711 N N . PRO A 1 86 ? 18.090 2.406 -7.371 1.00 94.38 86 PRO A N 1
ATOM 712 C CA . PRO A 1 86 ? 18.968 1.318 -6.954 1.00 94.38 86 PRO A CA 1
ATOM 713 C C . PRO A 1 86 ? 19.504 1.509 -5.529 1.00 94.38 86 PRO A C 1
ATOM 715 O O . PRO A 1 86 ? 20.069 0.579 -4.951 1.00 94.38 86 PRO A O 1
ATOM 718 N N . GLU A 1 87 ? 19.366 2.702 -4.945 1.00 96.94 87 GLU A N 1
ATOM 719 C CA . GLU A 1 87 ? 19.818 2.952 -3.585 1.00 96.94 87 GLU A CA 1
ATOM 720 C C . GLU A 1 87 ? 18.867 2.326 -2.573 1.00 96.94 87 GLU A C 1
ATOM 722 O O . GLU A 1 87 ? 17.648 2.515 -2.610 1.00 96.94 87 GLU A O 1
ATOM 727 N N . PHE A 1 88 ? 19.459 1.606 -1.621 1.00 96.06 88 PHE A N 1
ATOM 728 C CA . PHE A 1 88 ? 18.752 1.027 -0.484 1.00 96.06 88 PHE A CA 1
ATOM 729 C C . PHE A 1 88 ? 17.490 0.260 -0.908 1.00 96.06 88 PHE A C 1
ATOM 731 O O . PHE A 1 88 ? 16.430 0.403 -0.297 1.00 96.06 88 PHE A O 1
ATOM 738 N N . ASP A 1 89 ? 17.602 -0.547 -1.968 1.00 97.25 89 ASP A N 1
ATOM 739 C CA . ASP A 1 89 ? 16.531 -1.419 -2.468 1.00 97.25 89 ASP A CA 1
ATOM 740 C C . ASP A 1 89 ? 15.265 -0.670 -2.939 1.00 97.25 89 ASP A C 1
ATOM 742 O O . ASP A 1 89 ? 14.168 -1.235 -2.955 1.00 97.25 89 ASP A O 1
ATOM 746 N N . GLY A 1 90 ? 15.380 0.623 -3.258 1.00 96.94 90 GLY A N 1
ATOM 747 C CA . GLY A 1 90 ? 14.252 1.486 -3.616 1.00 96.94 90 GLY A CA 1
ATOM 748 C C . GLY A 1 90 ? 13.435 1.994 -2.424 1.00 96.94 90 GLY A C 1
ATOM 749 O O . GLY A 1 90 ? 12.413 2.656 -2.606 1.00 96.94 90 GLY A O 1
ATOM 750 N N . LYS A 1 91 ? 13.867 1.737 -1.181 1.00 97.00 91 LYS A N 1
ATOM 751 C CA . LYS A 1 91 ? 13.108 2.079 0.040 1.00 97.00 91 LYS A CA 1
ATOM 752 C C . LYS A 1 91 ? 12.780 3.566 0.164 1.00 97.00 91 LYS A C 1
ATOM 754 O O . LYS A 1 91 ? 11.713 3.891 0.689 1.00 97.00 91 LYS A O 1
ATOM 759 N N . PHE A 1 92 ? 13.640 4.461 -0.322 1.00 96.25 92 PHE A N 1
ATOM 760 C CA . PHE A 1 92 ? 13.395 5.910 -0.284 1.00 96.25 92 PHE A CA 1
ATOM 761 C C . PHE A 1 92 ? 12.181 6.353 -1.116 1.00 96.25 92 PHE A C 1
ATOM 763 O O . PHE A 1 92 ? 11.586 7.400 -0.840 1.00 96.25 92 PHE A O 1
ATOM 770 N N . GLU A 1 93 ? 11.764 5.544 -2.091 1.00 97.31 93 GLU A N 1
ATOM 771 C CA . GLU A 1 93 ? 10.632 5.857 -2.965 1.00 97.31 93 GLU A CA 1
ATOM 772 C C . GLU A 1 93 ? 9.270 5.617 -2.301 1.00 97.31 93 GLU A C 1
ATOM 774 O O . GLU A 1 93 ? 8.254 6.142 -2.756 1.00 97.31 93 GLU A O 1
ATOM 779 N N . TYR A 1 94 ? 9.219 4.855 -1.204 1.00 97.56 94 TYR A N 1
ATOM 780 C CA . TYR A 1 94 ? 7.957 4.517 -0.538 1.00 97.56 94 TYR A CA 1
ATOM 781 C C . TYR A 1 94 ? 7.953 4.698 0.981 1.00 97.56 94 TYR A C 1
ATOM 783 O O . TYR A 1 94 ? 6.880 4.670 1.582 1.00 97.56 94 TYR A O 1
ATOM 791 N N . THR A 1 95 ? 9.111 4.862 1.618 1.00 98.12 95 THR A N 1
ATOM 792 C CA . THR A 1 95 ? 9.223 4.972 3.081 1.00 98.12 95 THR A CA 1
ATOM 793 C C . THR A 1 95 ? 9.108 6.428 3.512 1.00 98.12 95 THR A C 1
ATOM 795 O O . THR A 1 95 ? 9.756 7.289 2.923 1.00 98.12 95 THR A O 1
ATOM 798 N N . ASP A 1 96 ? 8.273 6.700 4.519 1.00 97.50 96 ASP A N 1
ATOM 799 C CA . ASP A 1 96 ? 8.117 8.024 5.144 1.00 97.50 96 ASP A CA 1
ATOM 800 C C . ASP A 1 96 ? 7.799 9.154 4.143 1.00 97.50 96 ASP A C 1
ATOM 802 O O . ASP A 1 96 ? 8.146 10.318 4.346 1.00 97.50 96 ASP A O 1
ATOM 806 N N . ARG A 1 97 ? 7.125 8.824 3.032 1.00 97.19 97 ARG A N 1
ATOM 807 C CA . ARG A 1 97 ? 6.745 9.821 2.023 1.00 97.19 97 ARG A CA 1
ATOM 808 C C . ARG A 1 97 ? 5.815 10.873 2.638 1.00 97.19 97 ARG A C 1
ATOM 810 O O . ARG A 1 97 ? 4.928 10.504 3.411 1.00 97.19 97 ARG A O 1
ATOM 817 N N . PRO A 1 98 ? 5.911 12.158 2.245 1.00 96.19 98 PRO A N 1
ATOM 818 C CA . PRO A 1 98 ? 5.126 13.232 2.860 1.00 96.19 98 PRO A CA 1
ATOM 819 C C . PRO A 1 98 ? 3.612 12.973 2.916 1.00 96.19 98 PRO A C 1
ATOM 821 O O . PRO A 1 98 ? 2.959 13.300 3.906 1.00 96.19 98 PRO A O 1
ATOM 824 N N . ILE A 1 99 ? 3.049 12.327 1.889 1.00 96.31 99 ILE A N 1
ATOM 825 C CA . ILE A 1 99 ? 1.614 12.017 1.821 1.00 96.31 99 ILE A CA 1
ATOM 826 C C . ILE A 1 99 ? 1.155 11.015 2.897 1.00 96.31 99 ILE A C 1
ATOM 828 O O . ILE A 1 99 ? -0.014 11.028 3.280 1.00 96.31 99 ILE A O 1
ATOM 832 N N . THR A 1 100 ? 2.058 10.191 3.443 1.00 96.81 100 THR A N 1
ATOM 833 C CA . THR A 1 100 ? 1.763 9.286 4.566 1.00 96.81 100 THR A CA 1
ATOM 834 C C . THR A 1 100 ? 1.196 10.059 5.757 1.00 96.81 100 THR A C 1
ATOM 836 O O . THR A 1 100 ? 0.225 9.616 6.369 1.00 96.81 100 THR A O 1
ATOM 839 N N . HIS A 1 101 ? 1.742 11.240 6.064 1.00 96.44 101 HIS A N 1
ATOM 840 C CA . HIS A 1 101 ? 1.258 12.063 7.174 1.00 96.44 101 HIS A CA 1
ATOM 841 C C . HIS A 1 101 ? -0.186 12.527 6.970 1.00 96.44 101 HIS A C 1
ATOM 843 O O . HIS A 1 101 ? -0.954 12.570 7.929 1.00 96.44 101 HIS A O 1
ATOM 849 N N . GLU A 1 102 ? -0.573 12.837 5.733 1.00 96.88 102 GLU A N 1
ATOM 850 C CA . GLU A 1 102 ? -1.946 13.234 5.415 1.00 96.88 102 GLU A CA 1
ATOM 851 C C . GLU A 1 102 ? -2.914 12.060 5.583 1.00 96.88 102 GLU A C 1
ATOM 853 O O . GLU A 1 102 ? -3.966 12.218 6.198 1.00 96.88 102 GLU A O 1
ATOM 858 N N . TYR A 1 103 ? -2.536 10.856 5.147 1.00 96.50 103 TYR A N 1
ATOM 859 C CA . TYR A 1 103 ? -3.365 9.660 5.347 1.00 96.50 103 TYR A CA 1
ATOM 860 C C . TYR A 1 103 ? -3.551 9.307 6.822 1.00 96.50 103 TYR A C 1
ATOM 862 O O . TYR A 1 103 ? -4.650 8.929 7.222 1.00 96.50 103 TYR A O 1
ATOM 870 N N . LEU A 1 104 ? -2.511 9.473 7.643 1.00 95.38 104 LEU A N 1
ATOM 871 C CA . LEU A 1 104 ? -2.604 9.259 9.087 1.00 95.38 104 LEU A CA 1
ATOM 872 C C . LEU A 1 104 ? -3.542 10.268 9.761 1.00 95.38 104 LEU A C 1
ATOM 874 O O . LEU A 1 104 ? -4.328 9.882 10.621 1.00 95.38 104 LEU A O 1
ATOM 878 N N . LYS A 1 105 ? -3.503 11.544 9.358 1.00 96.25 105 LYS A N 1
ATOM 879 C CA . LYS A 1 105 ? -4.425 12.568 9.878 1.00 96.25 105 LYS A CA 1
ATOM 880 C C . LYS A 1 105 ? -5.876 12.291 9.490 1.00 96.25 105 LYS A C 1
ATOM 882 O O . LYS A 1 105 ? -6.757 12.571 10.289 1.00 96.25 105 LYS A O 1
ATOM 887 N N . MET A 1 106 ? -6.122 11.742 8.298 1.00 95.69 106 MET A N 1
ATOM 888 C CA . MET A 1 106 ? -7.474 11.409 7.825 1.00 95.69 106 MET A CA 1
ATOM 889 C C . MET A 1 106 ? -8.157 10.299 8.639 1.00 95.69 106 MET A C 1
ATOM 891 O O . MET A 1 106 ? -9.379 10.203 8.602 1.00 95.69 106 MET A O 1
ATOM 895 N N . LEU A 1 107 ? -7.387 9.449 9.324 1.00 87.75 107 LEU A N 1
ATOM 896 C CA . LEU A 1 107 ? -7.921 8.355 10.137 1.00 87.75 107 LEU A CA 1
ATOM 897 C C . LEU A 1 107 ? -8.451 8.822 11.508 1.00 87.75 107 LEU A C 1
ATOM 899 O O . LEU A 1 107 ? -9.234 8.099 12.130 1.00 87.75 107 LEU A O 1
ATOM 903 N N . ASN A 1 108 ? -7.998 9.988 11.983 1.00 68.38 108 ASN A N 1
ATOM 904 C CA . ASN A 1 108 ? -8.317 10.522 13.311 1.00 68.38 108 ASN A CA 1
ATOM 905 C C . ASN A 1 108 ? -9.711 11.148 13.390 1.00 68.38 108 ASN A C 1
ATOM 907 O O . ASN A 1 108 ? -10.049 11.963 12.505 1.00 68.38 108 ASN A O 1
#

InterPro domains:
  IPR006047 Glycosyl hydrolase family 13, catalytic domain 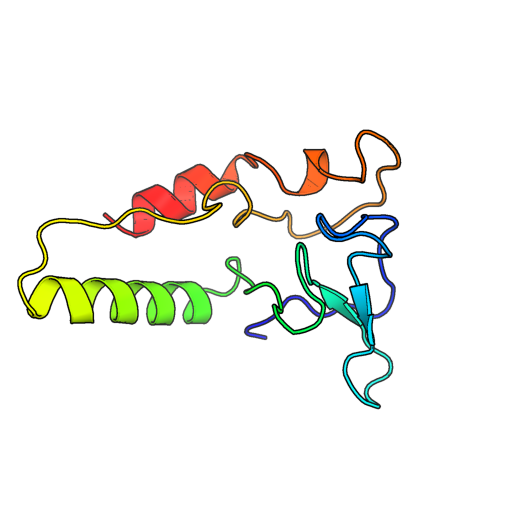[PF00128] (1-107)
  IPR017853 Glycoside hydrolase superfamily [SSF51445] (1-107)
  IPR045857 Oligo-1,6-glucosidase, domain 2 [G3DSA:3.90.400.10] (7-46)

pLDDT: mean 96.98, std 3.23, range [68.38, 98.75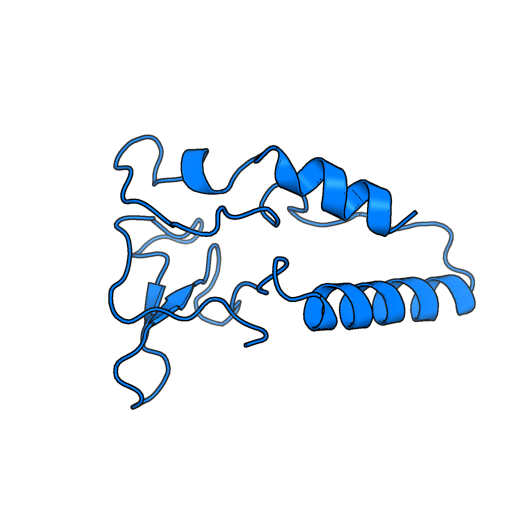]

Sequence (108 aa):
DFFILRDEPTDWVSKFGGNAWAPFGDTGKYYLHLYDISQADLNWRNPNVRKELFEVVNFWRGKGISGFRFDVINVIGKDEILKNNPEFDGKFEYTDRPITHEYLKMLN

Foldseek 3Di:
DQFDKDLDFAQAAAPCGDGQWDDPPPPSIIFGHNYDPVHTQTQPVDVVNLVVVLVVVVVVVVVPDPDDDDPLLQQNDADPDQHHDPPPRSCVRRGNPVCSVVSVVVSD

Organism: NCBI:txid83427

Secondary structure (DSSP, 8-state):
--B-EESS--S-B-TTSSBSEEE-TTSS-EEE-SSSTT-PPB-TTSHHHHHHHHHHHHHHHHTT------TTGGG----SS-----GGGGGGGTSS-HHHHHHHHHT-

Radius of gyration: 14.82 Å; chains: 1; bounding box: 37×26×42 Å